Protein AF-A0A383D7D5-F1 (afdb_monomer_lite)

Secondary structure (DSSP, 8-state):
-EEESGGG-B--GGGTTS-S-HHHHHHTT---TTSEEE---TTS-HHHHHHHHHHHHHHH----SHHHHHHHHHHHHHHHHHHTT---HHHHHHHHHHHHHHHHH-SSHHHHHTTHHHHHHHHH-HHHHHHHHTS---SSSGGGS-EEEEPP-STTPPPPPTTEEEE-SS--TT---

pLDDT: mean 83.58, std 15.47, range [32.94, 97.12]

Sequence (177 aa):
LQTGGPLGGVLGENGLDINIDFDEMAKAGAILGSGGIIVADQNTCAVDLTRVLVAFCQYESCGKCFPCRLGMSQMLETVNNIAEYKASSQDLDKCKKIGGAMQAGSLCGHGQLGFNPIRSALEHFKSDFDSHVFDKKCPTGGCDSEYHFPVSTKPYGSTAPPNAKAIDLVLNENVNQ

Structure (mmCIF, N/CA/C/O backbone):
data_AF-A0A383D7D5-F1
#
_entry.id   AF-A0A383D7D5-F1
#
loop_
_atom_site.group_PDB
_atom_site.id
_atom_site.type_symbol
_atom_site.label_atom_id
_atom_site.label_alt_id
_atom_site.label_comp_id
_atom_site.label_asym_id
_atom_site.label_entity_id
_atom_site.label_seq_id
_atom_site.pdbx_PDB_ins_code
_atom_site.Cartn_x
_atom_site.Cartn_y
_atom_site.Cartn_z
_atom_site.occupancy
_atom_site.B_iso_or_equiv
_atom_site.auth_seq_id
_atom_site.auth_comp_id
_atom_site.auth_asym_id
_atom_site.auth_atom_id
_atom_site.pdbx_PDB_model_num
ATOM 1 N N . LEU A 1 1 ? -6.879 -10.195 -4.068 1.00 88.25 1 LEU A N 1
ATOM 2 C CA . LEU A 1 1 ? -5.848 -10.984 -4.786 1.00 88.25 1 LEU A CA 1
ATOM 3 C C . LEU A 1 1 ? -4.564 -10.162 -4.893 1.00 88.25 1 LEU A C 1
ATOM 5 O O . LEU A 1 1 ? -4.634 -9.071 -5.428 1.00 88.25 1 LEU A O 1
ATOM 9 N N . GLN A 1 2 ? -3.415 -10.621 -4.400 1.00 89.81 2 GLN A N 1
ATOM 10 C CA . GLN A 1 2 ? -2.115 -9.980 -4.665 1.00 89.81 2 GLN A CA 1
ATOM 11 C C . GLN A 1 2 ? -1.384 -10.770 -5.750 1.00 89.81 2 GLN A C 1
ATOM 13 O O . GLN A 1 2 ? -1.331 -11.997 -5.679 1.00 89.81 2 GLN A O 1
ATOM 18 N N . THR A 1 3 ? -0.829 -10.077 -6.746 1.00 87.25 3 THR A N 1
ATOM 19 C CA . THR A 1 3 ? -0.220 -10.713 -7.926 1.00 87.25 3 THR A CA 1
ATOM 20 C C . THR A 1 3 ? 1.247 -10.321 -8.099 1.00 87.25 3 THR A C 1
ATOM 22 O O . THR A 1 3 ? 1.660 -9.216 -7.750 1.00 87.25 3 THR A O 1
ATOM 25 N N . GLY A 1 4 ? 2.042 -11.249 -8.619 1.00 84.31 4 GLY A N 1
ATOM 26 C CA . GLY A 1 4 ? 3.471 -11.155 -8.901 1.00 84.31 4 GLY A CA 1
ATOM 27 C C . GLY A 1 4 ? 4.401 -11.102 -7.699 1.00 84.31 4 GLY A C 1
ATOM 28 O O . GLY A 1 4 ? 5.302 -11.925 -7.598 1.00 84.31 4 GLY A O 1
ATOM 29 N N . GLY A 1 5 ? 4.189 -10.154 -6.797 1.00 86.69 5 GLY A N 1
ATOM 30 C CA . GLY A 1 5 ? 4.927 -9.981 -5.549 1.00 86.69 5 GLY A CA 1
ATOM 31 C C . GLY A 1 5 ? 4.453 -8.721 -4.821 1.00 86.69 5 GLY A C 1
ATOM 32 O O . GLY A 1 5 ? 3.523 -8.062 -5.291 1.00 86.69 5 GLY A O 1
ATOM 33 N N . PRO A 1 6 ? 5.098 -8.318 -3.716 1.00 87.75 6 PRO A N 1
ATOM 34 C CA . PRO A 1 6 ? 4.601 -7.217 -2.892 1.00 87.75 6 PRO A CA 1
ATOM 35 C C . PRO A 1 6 ? 4.448 -5.877 -3.617 1.00 87.75 6 PRO A C 1
ATOM 37 O O . PRO A 1 6 ? 3.583 -5.097 -3.250 1.00 87.75 6 PRO A O 1
ATOM 40 N N . LEU A 1 7 ? 5.218 -5.631 -4.683 1.00 89.25 7 LEU A N 1
ATOM 41 C CA . LEU A 1 7 ? 5.121 -4.431 -5.532 1.00 89.25 7 LEU A CA 1
ATOM 42 C C . LEU A 1 7 ? 3.986 -4.481 -6.572 1.00 89.25 7 LEU A C 1
ATOM 44 O O . LEU A 1 7 ? 3.671 -3.460 -7.186 1.00 89.25 7 LEU A O 1
ATOM 48 N N . GLY A 1 8 ? 3.406 -5.659 -6.822 1.00 84.94 8 GLY A N 1
ATOM 49 C CA . GLY A 1 8 ? 2.381 -5.861 -7.848 1.00 84.94 8 GLY A CA 1
ATOM 50 C C . GLY A 1 8 ? 1.001 -5.336 -7.460 1.00 84.94 8 GLY A C 1
ATOM 51 O O . GLY A 1 8 ? 0.151 -5.185 -8.330 1.00 84.94 8 GLY A O 1
ATOM 52 N N . GLY A 1 9 ? 0.808 -4.990 -6.185 1.00 85.31 9 GLY A N 1
ATOM 53 C CA . GLY A 1 9 ? -0.444 -4.449 -5.675 1.00 85.31 9 GLY A CA 1
ATOM 54 C C . GLY A 1 9 ? -1.497 -5.514 -5.386 1.00 85.31 9 GLY A C 1
ATOM 55 O O . GLY A 1 9 ? -1.201 -6.708 -5.312 1.00 85.31 9 GLY A O 1
ATOM 56 N N . VAL A 1 10 ? -2.728 -5.054 -5.176 1.00 90.62 10 VAL A N 1
ATOM 57 C CA . VAL A 1 10 ? -3.885 -5.890 -4.857 1.00 90.62 10 VAL A CA 1
ATOM 58 C C . VAL A 1 10 ? -5.020 -5.632 -5.841 1.00 90.62 10 VAL A C 1
ATOM 60 O O . VAL A 1 10 ? -5.290 -4.496 -6.195 1.00 90.62 10 VAL A O 1
ATOM 63 N N . LEU A 1 11 ? -5.709 -6.688 -6.249 1.00 90.81 11 LEU A N 1
ATOM 64 C CA . LEU A 1 11 ? -6.925 -6.654 -7.051 1.00 90.81 11 LEU A CA 1
ATOM 65 C C . LEU A 1 11 ? -8.129 -7.058 -6.195 1.00 90.81 11 LEU A C 1
ATOM 67 O O . LEU A 1 11 ? -8.012 -7.922 -5.311 1.00 90.81 11 LEU A O 1
ATOM 71 N N . GLY A 1 12 ? -9.274 -6.438 -6.482 1.00 87.94 12 GLY A N 1
ATOM 72 C CA . GLY A 1 12 ? -10.579 -6.798 -5.920 1.00 87.94 12 GLY A CA 1
ATOM 73 C C . GLY A 1 12 ? -11.154 -8.090 -6.512 1.00 87.94 12 GLY A C 1
ATOM 74 O O . GLY A 1 12 ? -10.487 -8.794 -7.268 1.00 87.94 12 GLY A O 1
ATOM 75 N N . GLU A 1 13 ? -12.413 -8.387 -6.190 1.00 86.75 13 GLU A N 1
ATOM 76 C CA . GLU A 1 13 ? -13.129 -9.586 -6.664 1.00 86.75 13 GLU A CA 1
ATOM 77 C C . GLU A 1 13 ? -13.170 -9.705 -8.195 1.00 86.75 13 GLU A C 1
ATOM 79 O O . GLU A 1 13 ? -12.930 -10.780 -8.737 1.00 86.75 13 GLU A O 1
ATOM 84 N N . ASN A 1 14 ? -13.334 -8.577 -8.895 1.00 83.62 14 ASN A N 1
ATOM 85 C CA . ASN A 1 14 ? -13.341 -8.510 -10.361 1.00 83.62 14 ASN A CA 1
ATOM 86 C C . ASN A 1 14 ? -12.007 -8.948 -10.991 1.00 83.62 14 ASN A C 1
ATOM 88 O O . ASN A 1 14 ? -11.929 -9.142 -12.199 1.00 83.62 14 ASN A O 1
ATOM 92 N N . GLY A 1 15 ? -10.945 -9.070 -10.188 1.00 82.75 15 GLY A N 1
ATOM 93 C CA . GLY A 1 15 ? -9.640 -9.535 -10.637 1.00 82.75 15 GLY A CA 1
ATOM 94 C C . GLY A 1 15 ? -9.505 -11.054 -10.752 1.00 82.75 15 GLY A C 1
ATOM 95 O O . GLY A 1 15 ? -8.476 -11.515 -11.235 1.00 82.75 15 GLY A O 1
ATOM 96 N N . LEU A 1 16 ? -10.494 -11.834 -10.298 1.00 84.94 16 LEU A N 1
ATOM 97 C CA . LEU A 1 16 ? -10.428 -13.302 -10.301 1.00 84.94 16 LEU A CA 1
ATOM 98 C C . LEU A 1 16 ? -10.589 -13.919 -11.696 1.00 84.94 16 LEU A C 1
ATOM 100 O O . LEU A 1 16 ? -10.029 -14.982 -11.948 1.00 84.94 16 LEU A O 1
ATOM 104 N N . ASP A 1 17 ? -11.306 -13.241 -12.592 1.00 87.31 17 ASP A N 1
ATOM 105 C CA . ASP A 1 17 ? -11.583 -13.722 -13.952 1.00 87.31 17 ASP A CA 1
ATOM 106 C C . ASP A 1 17 ? -10.542 -13.251 -14.986 1.00 87.31 17 ASP A C 1
ATOM 108 O O . ASP A 1 17 ? -10.675 -13.520 -16.180 1.00 87.31 17 ASP A O 1
ATOM 112 N N . ILE A 1 18 ? -9.511 -12.521 -14.552 1.00 86.25 18 ILE A N 1
ATOM 113 C CA . ILE A 1 18 ? -8.456 -12.007 -15.432 1.00 86.25 18 ILE A CA 1
ATOM 114 C C . ILE A 1 18 ? -7.519 -13.153 -15.814 1.00 86.25 18 ILE A C 1
ATOM 116 O O . ILE A 1 18 ? -7.038 -13.881 -14.939 1.00 86.25 18 ILE A O 1
ATOM 120 N N . ASN A 1 19 ? -7.199 -13.299 -17.106 1.00 88.31 19 ASN A N 1
ATOM 121 C CA . ASN A 1 19 ? -6.221 -14.304 -17.499 1.00 88.31 19 ASN A CA 1
ATOM 122 C C . ASN A 1 19 ? -4.828 -13.883 -17.034 1.00 88.31 19 ASN A C 1
ATOM 124 O O . ASN A 1 19 ? -4.444 -12.713 -17.071 1.00 88.31 19 ASN A O 1
ATOM 128 N N . ILE A 1 20 ? -4.038 -14.871 -16.622 1.00 86.81 20 ILE A N 1
ATOM 129 C CA . ILE A 1 20 ? -2.658 -14.659 -16.194 1.00 86.81 20 ILE A CA 1
ATOM 130 C C . ILE A 1 20 ? -1.797 -14.402 -17.437 1.00 86.81 20 ILE A C 1
ATOM 132 O O . ILE A 1 20 ? -1.154 -15.302 -17.974 1.00 86.81 20 ILE A O 1
ATOM 136 N N . ASP A 1 21 ? -1.816 -13.155 -17.891 1.00 89.31 21 ASP A N 1
ATOM 137 C CA . ASP A 1 21 ? -1.074 -12.633 -19.032 1.00 89.31 21 ASP A CA 1
ATOM 138 C C . ASP A 1 21 ? -0.487 -11.251 -18.696 1.00 89.31 21 ASP A C 1
ATOM 140 O O . ASP A 1 21 ? -1.043 -10.502 -17.889 1.00 89.31 21 ASP A O 1
ATOM 144 N N . PHE A 1 22 ? 0.656 -10.903 -19.291 1.00 86.12 22 PHE A N 1
ATOM 145 C CA . PHE A 1 22 ? 1.329 -9.636 -18.996 1.00 86.12 22 PHE A CA 1
ATOM 146 C C . PHE A 1 22 ? 0.471 -8.417 -19.349 1.00 86.12 22 PHE A C 1
ATOM 148 O O . PHE A 1 22 ? 0.419 -7.469 -18.560 1.00 86.12 22 PHE A O 1
ATOM 155 N N . ASP A 1 23 ? -0.214 -8.440 -20.492 1.00 87.00 23 ASP A N 1
ATOM 156 C CA . ASP A 1 23 ? -0.984 -7.299 -20.977 1.00 87.00 23 ASP A CA 1
ATOM 157 C C . ASP A 1 23 ? -2.318 -7.176 -20.239 1.00 87.00 23 ASP A C 1
ATOM 159 O O . ASP A 1 23 ? -2.740 -6.066 -19.901 1.00 87.00 23 ASP A O 1
ATOM 163 N N . GLU A 1 24 ? -2.993 -8.296 -19.967 1.00 88.56 24 GLU A N 1
ATOM 164 C CA . GLU A 1 24 ? -4.255 -8.282 -19.216 1.00 88.56 24 GLU A CA 1
ATOM 165 C C . GLU A 1 24 ? -4.057 -7.817 -17.771 1.00 88.56 24 GLU A C 1
ATOM 167 O O . GLU A 1 24 ? -4.787 -6.944 -17.294 1.00 88.56 24 GLU A O 1
ATOM 172 N N . MET A 1 25 ? -3.013 -8.307 -17.101 1.00 86.00 25 MET A N 1
ATOM 173 C CA . MET A 1 25 ? -2.707 -7.919 -15.723 1.00 86.00 25 MET A CA 1
ATOM 174 C C . MET A 1 25 ? -2.308 -6.444 -15.632 1.00 86.00 25 MET A C 1
ATOM 176 O O . MET A 1 25 ? -2.775 -5.734 -14.740 1.00 86.00 25 MET A O 1
ATOM 180 N N . ALA A 1 26 ? -1.516 -5.948 -16.590 1.00 84.94 26 ALA A N 1
ATOM 181 C CA . ALA A 1 26 ? -1.140 -4.538 -16.647 1.00 84.94 26 ALA A CA 1
ATOM 182 C C . ALA A 1 26 ? -2.356 -3.614 -16.832 1.00 84.94 26 ALA A C 1
ATOM 184 O O . ALA A 1 26 ? -2.430 -2.564 -16.189 1.00 84.94 26 ALA A O 1
ATOM 185 N N . LYS A 1 27 ? -3.335 -4.005 -17.664 1.00 85.50 27 LYS A N 1
ATOM 186 C CA . LYS A 1 27 ? -4.594 -3.254 -17.848 1.00 85.50 27 LYS A CA 1
ATOM 187 C C . LYS A 1 27 ? -5.425 -3.183 -16.572 1.00 85.50 27 LYS A C 1
ATOM 189 O O . LYS A 1 27 ? -6.097 -2.182 -16.349 1.00 85.50 27 LYS A O 1
ATOM 194 N N . ALA A 1 28 ? -5.351 -4.213 -15.738 1.00 82.31 28 ALA A N 1
ATOM 195 C CA . ALA A 1 28 ? -6.005 -4.247 -14.438 1.00 82.31 28 ALA A CA 1
ATOM 196 C C . ALA A 1 28 ? -5.219 -3.530 -13.328 1.00 82.31 28 ALA A C 1
ATOM 198 O O . ALA A 1 28 ? -5.617 -3.575 -12.170 1.00 82.31 28 ALA A O 1
ATOM 199 N N . GLY A 1 29 ? -4.094 -2.881 -13.652 1.00 77.38 29 GLY A N 1
ATOM 200 C CA . GLY A 1 29 ? -3.264 -2.180 -12.670 1.00 77.38 29 GLY A CA 1
ATOM 201 C C . GLY A 1 29 ? -2.402 -3.103 -11.801 1.00 77.38 29 GLY A C 1
ATOM 202 O O . GLY A 1 29 ? -1.774 -2.626 -10.852 1.00 77.38 29 GLY A O 1
ATOM 203 N N . ALA A 1 30 ? -2.341 -4.389 -12.149 1.00 84.19 30 ALA A N 1
ATOM 204 C CA . ALA A 1 30 ? -1.539 -5.422 -11.513 1.00 84.19 30 ALA A CA 1
ATOM 205 C C . ALA A 1 30 ? -0.255 -5.715 -12.302 1.00 84.19 30 ALA A C 1
ATOM 207 O O . ALA A 1 30 ? -0.071 -5.306 -13.447 1.00 84.19 30 ALA A O 1
ATOM 208 N N . ILE A 1 31 ? 0.666 -6.446 -11.674 1.00 85.38 31 ILE A N 1
ATOM 209 C CA . ILE A 1 31 ? 1.910 -6.892 -12.308 1.00 85.38 31 ILE A CA 1
ATOM 210 C C . ILE A 1 31 ? 2.069 -8.391 -12.061 1.00 85.38 31 ILE A C 1
ATOM 212 O O . ILE A 1 31 ? 1.909 -8.852 -10.929 1.00 85.38 31 ILE A O 1
ATOM 216 N N . LEU A 1 32 ? 2.408 -9.149 -13.110 1.00 83.12 32 LEU A N 1
ATOM 217 C CA . LEU A 1 32 ? 2.656 -10.590 -12.994 1.00 83.12 32 LEU A CA 1
ATOM 218 C C . LEU A 1 32 ? 3.996 -10.905 -12.315 1.00 83.12 32 LEU A C 1
ATOM 220 O O . LEU A 1 32 ? 4.100 -11.914 -11.634 1.00 83.12 32 LEU A O 1
ATOM 224 N N . GLY A 1 33 ? 5.010 -10.045 -12.446 1.00 82.88 33 GLY A N 1
ATOM 225 C CA . GLY A 1 33 ? 6.260 -10.127 -11.679 1.00 82.88 33 GLY A CA 1
ATOM 226 C C . GLY A 1 33 ? 6.922 -11.509 -11.744 1.00 82.88 33 GLY A C 1
ATOM 227 O O . GLY A 1 33 ? 7.190 -12.017 -12.828 1.00 82.88 33 GLY A O 1
ATOM 228 N N . SER A 1 34 ? 7.171 -12.116 -10.578 1.00 84.62 34 SER A N 1
ATOM 229 C CA . SER A 1 34 ? 7.723 -13.474 -10.449 1.00 84.62 34 SER A CA 1
ATOM 230 C C . SER A 1 34 ? 6.665 -14.588 -10.478 1.00 84.62 34 SER A C 1
ATOM 232 O O . SER A 1 34 ? 6.982 -15.730 -10.162 1.00 84.62 34 SER A O 1
ATOM 234 N N . GLY A 1 35 ? 5.407 -14.272 -10.798 1.00 84.00 35 GLY A N 1
ATOM 235 C CA . GLY A 1 35 ? 4.297 -15.228 -10.837 1.00 84.00 35 GLY A CA 1
ATOM 236 C C . GLY A 1 35 ? 3.723 -15.618 -9.470 1.00 84.00 35 GLY A C 1
ATOM 237 O O . GLY A 1 35 ? 2.930 -16.551 -9.396 1.00 84.00 35 GLY A O 1
ATOM 238 N N . GLY A 1 36 ? 4.103 -14.936 -8.382 1.00 86.69 36 GLY A N 1
ATOM 239 C CA . GLY A 1 36 ? 3.564 -15.213 -7.047 1.00 86.69 36 GLY A CA 1
ATOM 240 C C . GLY A 1 36 ? 2.134 -14.697 -6.897 1.00 86.69 36 GLY A C 1
ATOM 241 O O . GLY A 1 36 ? 1.864 -13.546 -7.229 1.00 86.69 36 GLY A O 1
ATOM 242 N N . ILE A 1 37 ? 1.216 -15.518 -6.389 1.00 88.19 37 ILE A N 1
ATOM 243 C CA . ILE A 1 37 ? -0.184 -15.128 -6.182 1.00 88.19 37 ILE A CA 1
ATOM 244 C C . ILE A 1 37 ? -0.581 -15.420 -4.737 1.00 88.19 37 ILE A C 1
ATOM 246 O O . ILE A 1 37 ? -0.435 -16.548 -4.271 1.00 88.19 37 ILE A O 1
ATOM 250 N N . ILE A 1 38 ? -1.111 -14.409 -4.046 1.00 90.06 38 ILE A N 1
ATOM 251 C CA . ILE A 1 38 ? -1.705 -14.555 -2.713 1.00 90.06 38 ILE A CA 1
ATOM 252 C C . ILE A 1 38 ? -3.201 -14.269 -2.811 1.00 90.06 38 ILE A C 1
ATOM 254 O O . ILE A 1 38 ? -3.632 -13.193 -3.242 1.00 90.06 38 ILE A O 1
ATOM 258 N N . VAL A 1 39 ? -4.001 -15.245 -2.392 1.00 90.62 39 VAL A N 1
ATOM 259 C CA . VAL A 1 39 ? -5.457 -15.132 -2.301 1.00 90.62 39 VAL A CA 1
ATOM 260 C C . VAL A 1 39 ? -5.821 -14.901 -0.840 1.00 90.62 39 VAL A C 1
ATOM 262 O O . VAL A 1 39 ? -5.369 -15.633 0.035 1.00 90.62 39 VAL A O 1
ATOM 265 N N . ALA A 1 40 ? -6.625 -13.873 -0.596 1.00 90.44 40 ALA A N 1
ATOM 266 C CA . ALA A 1 40 ? -7.172 -13.543 0.710 1.00 90.44 40 ALA A CA 1
ATOM 267 C C . ALA A 1 40 ? -8.698 -13.520 0.597 1.00 90.44 40 ALA A C 1
ATOM 269 O O . ALA A 1 40 ? -9.225 -13.113 -0.443 1.00 90.44 40 ALA A O 1
ATOM 270 N N . ASP A 1 41 ? -9.378 -13.986 1.638 1.00 91.12 41 ASP A N 1
ATOM 271 C CA . ASP A 1 41 ? -10.835 -13.983 1.732 1.00 91.12 41 ASP A CA 1
ATOM 272 C C . ASP A 1 41 ? -11.348 -12.705 2.423 1.00 91.12 41 ASP A C 1
ATOM 274 O O . ASP A 1 41 ? -10.578 -11.838 2.845 1.00 91.12 41 ASP A O 1
ATOM 278 N N . GLN A 1 42 ? -12.666 -12.604 2.577 1.00 88.94 42 GLN A N 1
ATOM 279 C CA . GLN A 1 42 ? -13.339 -11.492 3.252 1.00 88.94 42 GLN A CA 1
ATOM 280 C C . GLN A 1 42 ? -13.051 -11.380 4.762 1.00 88.94 42 GLN A C 1
ATOM 282 O O . GLN A 1 42 ? -13.472 -10.407 5.383 1.00 88.94 42 GLN A O 1
ATOM 287 N N . ASN A 1 43 ? -12.360 -12.349 5.372 1.00 90.12 43 ASN A N 1
ATOM 288 C CA . ASN A 1 43 ? -11.932 -12.256 6.770 1.00 90.12 43 ASN A CA 1
ATOM 289 C C . ASN A 1 43 ? -10.598 -11.501 6.904 1.00 90.12 43 ASN A C 1
ATOM 291 O O . ASN A 1 43 ? -10.194 -11.126 8.005 1.00 90.12 43 ASN A O 1
ATOM 295 N N . THR A 1 44 ? -9.915 -11.232 5.789 1.00 90.75 44 THR A N 1
ATOM 296 C CA . THR A 1 44 ? -8.652 -10.491 5.765 1.00 90.75 44 THR A CA 1
ATOM 297 C C . THR A 1 44 ? -8.907 -8.998 5.570 1.00 90.75 44 THR A C 1
ATOM 299 O O . THR A 1 44 ? -9.564 -8.592 4.617 1.00 90.75 44 THR A O 1
ATOM 302 N N . CYS A 1 45 ? -8.354 -8.156 6.447 1.00 92.94 45 CYS A N 1
ATOM 303 C CA . CYS A 1 45 ? -8.459 -6.703 6.296 1.00 92.94 45 CYS A CA 1
ATOM 304 C C . CYS A 1 45 ? -7.563 -6.212 5.149 1.00 92.94 45 CYS A C 1
ATOM 306 O O . CYS A 1 45 ? -6.352 -6.451 5.167 1.00 92.94 45 CYS A O 1
ATOM 308 N N . ALA A 1 46 ? -8.114 -5.453 4.196 1.00 93.38 46 ALA A N 1
ATOM 309 C CA . ALA A 1 46 ? -7.330 -4.902 3.091 1.00 93.38 46 ALA A CA 1
ATOM 310 C C . ALA A 1 46 ? -6.259 -3.896 3.556 1.00 93.38 46 ALA A C 1
ATOM 312 O O . ALA A 1 46 ? -5.158 -3.856 2.997 1.00 93.38 46 ALA A O 1
ATOM 313 N N . VAL A 1 47 ? -6.550 -3.108 4.599 1.00 94.12 47 VAL A N 1
ATOM 314 C CA . VAL A 1 47 ? -5.586 -2.168 5.201 1.00 94.12 47 VAL A CA 1
ATOM 315 C C . VAL A 1 47 ? -4.415 -2.930 5.819 1.00 94.12 47 VAL A C 1
ATOM 317 O O . VAL A 1 47 ? -3.263 -2.561 5.594 1.00 94.12 47 VAL A O 1
ATOM 320 N N . ASP A 1 48 ? -4.693 -4.016 6.542 1.00 92.12 48 ASP A N 1
ATOM 321 C CA . ASP A 1 48 ? -3.650 -4.826 7.172 1.00 92.12 48 ASP A CA 1
ATOM 322 C C . ASP A 1 48 ? -2.786 -5.563 6.144 1.00 92.12 48 ASP A C 1
ATOM 324 O O . ASP A 1 48 ? -1.558 -5.520 6.203 1.00 92.12 48 ASP A O 1
ATOM 328 N N . LEU A 1 49 ? -3.409 -6.147 5.117 1.00 92.31 49 LEU A N 1
ATOM 329 C CA . LEU A 1 49 ? -2.664 -6.737 4.008 1.00 92.31 49 LEU A CA 1
ATOM 330 C C . LEU A 1 49 ? -1.749 -5.690 3.354 1.00 92.31 49 LEU A C 1
ATOM 332 O O . LEU A 1 49 ? -0.558 -5.930 3.168 1.00 92.31 49 LEU A O 1
ATOM 336 N N . THR A 1 50 ? -2.276 -4.494 3.072 1.00 93.31 50 THR A N 1
ATOM 337 C CA . THR A 1 50 ? -1.491 -3.385 2.506 1.00 93.31 50 THR A CA 1
ATOM 338 C C . THR A 1 50 ? -0.324 -3.000 3.413 1.00 93.31 50 THR A C 1
ATOM 340 O O . THR A 1 50 ? 0.782 -2.769 2.922 1.00 93.31 50 THR A O 1
ATOM 343 N N . ARG A 1 51 ? -0.536 -2.977 4.735 1.00 90.94 51 ARG A N 1
ATOM 344 C CA . ARG A 1 51 ? 0.501 -2.704 5.738 1.00 90.94 51 ARG A CA 1
ATOM 345 C C . ARG A 1 51 ? 1.670 -3.673 5.608 1.00 90.94 51 ARG A C 1
ATOM 347 O O . ARG A 1 51 ? 2.814 -3.226 5.544 1.00 90.94 51 ARG A O 1
ATOM 354 N N . VAL A 1 52 ? 1.392 -4.971 5.495 1.00 89.56 52 VAL A N 1
ATOM 355 C CA . VAL A 1 52 ? 2.420 -6.012 5.325 1.00 89.56 52 VAL A CA 1
ATOM 356 C C . VAL A 1 52 ? 3.196 -5.823 4.018 1.00 89.56 52 VAL A C 1
ATOM 358 O O . VAL A 1 52 ? 4.429 -5.850 4.021 1.00 89.56 52 VAL A O 1
ATOM 361 N N . LEU A 1 53 ? 2.501 -5.564 2.904 1.00 91.19 53 LEU A N 1
ATOM 362 C CA . LEU A 1 53 ? 3.149 -5.360 1.602 1.00 91.19 53 LEU A CA 1
ATOM 363 C C . LEU A 1 53 ? 4.069 -4.130 1.603 1.00 91.19 53 LEU A C 1
ATOM 365 O O . LEU A 1 53 ? 5.191 -4.180 1.093 1.00 91.19 53 LEU A O 1
ATOM 369 N N . VAL A 1 54 ? 3.618 -3.026 2.202 1.00 91.19 54 VAL A N 1
ATOM 370 C CA . VAL A 1 54 ? 4.395 -1.782 2.301 1.00 91.19 54 VAL A CA 1
ATOM 371 C C . VAL A 1 54 ? 5.581 -1.948 3.249 1.00 91.19 54 VAL A C 1
ATOM 373 O O . VAL A 1 54 ? 6.672 -1.477 2.925 1.00 91.19 54 VAL A O 1
ATOM 376 N N . ALA A 1 55 ? 5.407 -2.652 4.372 1.00 88.44 55 ALA A N 1
ATOM 377 C CA . ALA A 1 55 ? 6.491 -2.968 5.299 1.00 88.44 55 ALA A CA 1
ATOM 378 C C . ALA A 1 55 ? 7.605 -3.767 4.609 1.00 88.44 55 ALA A C 1
ATOM 380 O O . ALA A 1 55 ? 8.775 -3.399 4.706 1.00 88.44 55 ALA A O 1
ATOM 381 N N . PHE A 1 56 ? 7.247 -4.788 3.823 1.00 89.06 56 PHE A N 1
ATOM 382 C CA . PHE A 1 56 ? 8.209 -5.519 2.996 1.00 89.06 56 PHE A CA 1
ATOM 383 C C . PHE A 1 56 ? 8.943 -4.590 2.019 1.00 89.06 56 PHE A C 1
ATOM 385 O O . PHE A 1 56 ? 10.172 -4.582 1.955 1.00 89.06 56 PHE A O 1
ATOM 392 N N . CYS A 1 57 ? 8.207 -3.757 1.277 1.00 90.00 57 CYS A N 1
ATOM 393 C CA . CYS A 1 57 ? 8.811 -2.847 0.304 1.00 90.00 57 CYS A CA 1
ATOM 394 C C . CYS A 1 57 ? 9.758 -1.835 0.973 1.00 90.00 57 CYS A C 1
ATOM 396 O O . CYS A 1 57 ? 10.765 -1.431 0.385 1.00 90.00 57 CYS A O 1
ATOM 398 N N . GLN A 1 58 ? 9.449 -1.415 2.199 1.00 89.44 58 GLN A N 1
ATOM 399 C CA . GLN A 1 58 ? 10.286 -0.507 2.970 1.00 89.44 58 GLN A CA 1
ATOM 400 C C . GLN A 1 58 ? 11.567 -1.208 3.435 1.00 89.44 58 GLN A C 1
ATOM 402 O O . GLN A 1 58 ? 12.650 -0.649 3.258 1.00 89.44 58 GLN A O 1
ATOM 407 N N . TYR A 1 59 ? 11.459 -2.442 3.926 1.00 87.31 59 TYR A N 1
ATOM 408 C CA . TYR A 1 59 ? 12.591 -3.263 4.353 1.00 87.31 59 TYR A CA 1
ATOM 409 C C . TYR A 1 59 ? 13.576 -3.559 3.202 1.00 87.31 59 TYR A C 1
ATOM 411 O O . TYR A 1 59 ? 14.795 -3.363 3.329 1.00 87.31 59 TYR A O 1
ATOM 419 N N . GLU A 1 60 ? 13.043 -3.945 2.040 1.00 89.25 60 GLU A N 1
ATOM 420 C CA . GLU A 1 60 ? 13.823 -4.285 0.843 1.00 89.25 60 GLU A CA 1
ATOM 421 C C . GLU A 1 60 ? 14.420 -3.064 0.126 1.00 89.25 60 GLU A C 1
ATOM 423 O O . GLU A 1 60 ? 15.340 -3.188 -0.686 1.00 89.25 60 GLU A O 1
ATOM 428 N N . SER A 1 61 ? 13.976 -1.848 0.458 1.00 89.50 61 SER A N 1
ATOM 429 C CA . SER A 1 61 ? 14.539 -0.619 -0.106 1.00 89.50 61 SER A CA 1
ATOM 430 C C . SER A 1 61 ? 16.054 -0.555 0.110 1.00 89.50 61 SER A C 1
ATOM 432 O O . SER A 1 61 ? 16.545 -0.555 1.240 1.00 89.50 61 SER A O 1
ATOM 434 N N . CYS A 1 62 ? 16.841 -0.452 -0.964 1.00 89.81 62 CYS A N 1
ATOM 435 C CA . CYS A 1 62 ? 18.303 -0.345 -0.860 1.00 89.81 62 CYS A CA 1
ATOM 436 C C . CYS A 1 62 ? 18.779 0.995 -0.266 1.00 89.81 62 CYS A C 1
ATOM 438 O O . CYS A 1 62 ? 19.960 1.154 0.028 1.00 89.81 62 CYS A O 1
ATOM 440 N N . GLY A 1 63 ? 17.879 1.978 -0.127 1.00 87.69 63 GLY A N 1
ATOM 441 C CA . GLY A 1 63 ? 18.163 3.278 0.482 1.00 87.69 63 GLY A CA 1
ATOM 442 C C . GLY A 1 63 ? 18.971 4.258 -0.381 1.00 87.69 63 GLY A C 1
ATOM 443 O O . GLY A 1 63 ? 19.239 5.370 0.068 1.00 87.69 63 GLY A O 1
ATOM 444 N N . LYS A 1 64 ? 19.344 3.890 -1.617 1.00 89.94 64 LYS A N 1
ATOM 445 C CA . LYS A 1 64 ? 20.235 4.699 -2.473 1.00 89.94 64 LYS A CA 1
ATOM 446 C C . LYS A 1 64 ? 19.617 6.017 -2.945 1.00 89.94 64 LYS A C 1
ATOM 448 O O . LYS A 1 64 ? 20.311 7.027 -2.998 1.00 89.94 64 LYS A O 1
ATOM 453 N N . CYS A 1 65 ? 18.338 6.016 -3.323 1.00 91.94 65 CYS A N 1
ATOM 454 C CA . CYS A 1 65 ? 17.655 7.222 -3.791 1.00 91.94 65 CYS A CA 1
ATOM 455 C C . CYS A 1 65 ? 16.747 7.801 -2.705 1.00 91.94 65 CYS A C 1
ATOM 457 O O . CYS A 1 65 ? 15.969 7.085 -2.077 1.00 91.94 65 CYS A O 1
ATOM 459 N N 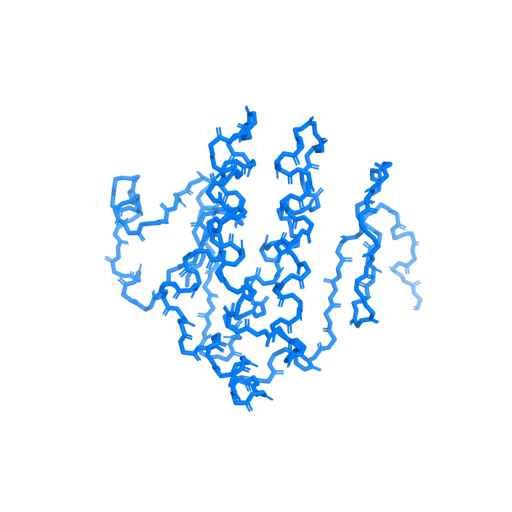. PHE A 1 66 ? 16.848 9.116 -2.508 1.00 92.06 66 PHE A N 1
ATOM 460 C CA . PHE A 1 66 ? 16.048 9.872 -1.546 1.00 92.06 66 PHE A CA 1
ATOM 461 C C . PHE A 1 66 ? 14.530 9.643 -1.673 1.00 92.06 66 PHE A C 1
ATOM 463 O O . PHE A 1 66 ? 13.924 9.337 -0.644 1.00 92.06 66 PHE A O 1
ATOM 470 N N . PRO A 1 67 ? 13.912 9.716 -2.876 1.00 94.19 67 PRO A N 1
ATOM 471 C CA . PRO A 1 67 ? 12.468 9.520 -3.007 1.00 94.19 67 PRO A CA 1
ATOM 472 C C . PRO A 1 67 ? 12.017 8.133 -2.538 1.00 94.19 67 PRO A C 1
ATOM 474 O O . PRO A 1 67 ? 11.063 8.045 -1.777 1.00 94.19 67 PRO A O 1
ATOM 477 N N . CYS A 1 68 ? 12.731 7.059 -2.888 1.00 92.94 68 CYS A N 1
ATOM 478 C CA . CYS A 1 68 ? 12.409 5.716 -2.397 1.00 92.94 68 CYS A CA 1
ATOM 479 C C . CYS A 1 68 ? 12.665 5.577 -0.892 1.00 92.94 68 CYS A C 1
ATOM 481 O O . CYS A 1 68 ? 11.826 5.047 -0.171 1.00 92.94 68 CYS A O 1
ATOM 483 N N . ARG A 1 69 ? 13.826 6.035 -0.399 1.00 89.94 69 ARG A N 1
ATOM 484 C CA . ARG A 1 69 ? 14.223 5.848 1.005 1.00 89.94 69 ARG A CA 1
ATOM 485 C C . ARG A 1 69 ? 13.247 6.518 1.966 1.00 89.94 69 ARG A C 1
ATOM 487 O O . ARG A 1 69 ? 12.813 5.883 2.916 1.00 89.94 69 ARG A O 1
ATOM 494 N N . LEU A 1 70 ? 12.932 7.792 1.737 1.00 90.25 70 LEU A N 1
ATOM 495 C CA . LEU A 1 70 ? 12.030 8.529 2.623 1.00 90.25 70 LEU A CA 1
ATOM 496 C C . LEU A 1 70 ? 10.564 8.279 2.294 1.00 90.25 70 LEU A C 1
ATOM 498 O O . LEU A 1 70 ? 9.753 8.181 3.211 1.00 90.25 70 LEU A O 1
ATOM 502 N N . GLY A 1 71 ? 10.236 8.137 1.008 1.00 92.12 71 GLY A N 1
ATOM 503 C CA . GLY A 1 71 ? 8.874 7.860 0.575 1.00 92.12 71 GLY A CA 1
ATOM 504 C C . GLY A 1 71 ? 8.351 6.559 1.169 1.00 92.12 71 GLY A C 1
ATOM 505 O O . GLY A 1 71 ? 7.286 6.569 1.772 1.00 92.12 71 GLY A O 1
ATOM 506 N N . MET A 1 72 ? 9.125 5.467 1.124 1.00 90.44 72 MET A N 1
ATOM 507 C CA . MET A 1 72 ? 8.696 4.195 1.719 1.00 90.44 72 MET A CA 1
ATOM 508 C C . MET A 1 72 ? 8.465 4.283 3.233 1.00 90.44 72 MET A C 1
ATOM 510 O O . MET A 1 72 ? 7.498 3.706 3.725 1.00 90.44 72 MET A O 1
ATOM 514 N N . SER A 1 73 ? 9.301 5.022 3.970 1.00 88.31 73 SER A N 1
ATOM 515 C CA . SER A 1 73 ? 9.094 5.226 5.410 1.00 88.31 73 SER A CA 1
ATOM 516 C C . SER A 1 73 ? 7.804 6.000 5.696 1.00 88.31 73 SER A C 1
ATOM 518 O O . SER A 1 73 ? 7.034 5.597 6.561 1.00 88.31 73 SER A O 1
ATOM 520 N N . GLN A 1 74 ? 7.526 7.061 4.930 1.00 90.19 74 GLN A N 1
ATOM 521 C CA . GLN A 1 74 ? 6.292 7.846 5.067 1.00 90.19 74 GLN A CA 1
ATOM 522 C C . GLN A 1 74 ? 5.038 7.050 4.683 1.00 90.19 74 GLN A C 1
ATOM 524 O O . GLN A 1 74 ? 3.993 7.185 5.320 1.00 90.19 74 GLN A O 1
ATOM 529 N N . MET A 1 75 ? 5.136 6.206 3.653 1.00 91.50 75 MET A N 1
ATOM 530 C CA . MET A 1 75 ? 4.054 5.310 3.240 1.00 91.50 75 MET A CA 1
ATOM 531 C C . MET A 1 75 ? 3.712 4.320 4.347 1.00 91.50 75 MET A C 1
ATOM 533 O O . MET A 1 75 ? 2.550 4.187 4.721 1.00 91.50 75 MET A O 1
ATOM 537 N N . LEU A 1 76 ? 4.730 3.663 4.902 1.00 89.94 76 LEU A N 1
ATOM 538 C CA . LEU A 1 76 ? 4.560 2.717 5.994 1.00 89.94 76 LEU A CA 1
ATOM 539 C C . LEU A 1 76 ? 3.952 3.386 7.233 1.00 89.94 76 LEU A C 1
ATOM 541 O O . LEU A 1 76 ? 2.993 2.869 7.798 1.00 89.94 76 LEU A O 1
ATOM 545 N N . GLU A 1 77 ? 4.472 4.548 7.630 1.00 87.56 77 GLU A N 1
ATOM 546 C CA . GLU A 1 77 ? 3.925 5.328 8.744 1.00 87.56 77 GLU A CA 1
ATOM 547 C C . GLU A 1 77 ? 2.451 5.675 8.512 1.00 87.56 77 GLU A C 1
ATOM 549 O O . GLU A 1 77 ? 1.624 5.505 9.406 1.00 87.56 77 GLU A O 1
ATOM 554 N N . THR A 1 78 ? 2.096 6.095 7.297 1.00 91.06 78 THR A N 1
ATOM 555 C CA . THR A 1 78 ? 0.710 6.444 6.978 1.00 91.06 78 THR A CA 1
ATOM 556 C C . THR A 1 78 ? -0.211 5.232 7.068 1.00 91.06 78 THR A C 1
ATOM 558 O O . THR A 1 78 ? -1.268 5.325 7.685 1.00 91.06 78 THR A O 1
ATOM 561 N N . VAL A 1 79 ? 0.182 4.083 6.514 1.00 92.06 79 VAL A N 1
ATOM 562 C CA . VAL A 1 79 ? -0.641 2.865 6.586 1.00 92.06 79 VAL A CA 1
ATOM 563 C C . VAL A 1 79 ? -0.774 2.366 8.027 1.00 92.06 79 VAL A C 1
ATOM 565 O O . VAL A 1 79 ? -1.865 1.966 8.426 1.00 92.06 79 VAL A O 1
ATOM 568 N N . ASN A 1 80 ? 0.278 2.478 8.844 1.00 89.94 80 ASN A N 1
ATOM 569 C CA . ASN A 1 80 ? 0.190 2.201 10.281 1.00 89.94 80 ASN A CA 1
ATOM 570 C C . ASN A 1 80 ? -0.790 3.145 10.980 1.00 89.94 80 ASN A C 1
ATOM 572 O O . ASN A 1 80 ? -1.643 2.691 11.735 1.00 89.94 80 ASN A O 1
ATOM 576 N N . ASN A 1 81 ? -0.733 4.443 10.686 1.00 91.56 81 ASN A N 1
ATOM 577 C CA . ASN A 1 81 ? -1.678 5.406 11.242 1.00 91.56 81 ASN A CA 1
ATOM 578 C C . ASN A 1 81 ? -3.121 5.113 10.808 1.00 91.56 81 ASN A C 1
ATOM 580 O O . ASN A 1 81 ? -4.041 5.366 11.581 1.00 91.56 81 ASN A O 1
ATOM 584 N N . ILE A 1 82 ? -3.345 4.582 9.602 1.00 93.25 82 ILE A N 1
ATOM 585 C CA . ILE A 1 82 ? -4.678 4.148 9.156 1.00 93.25 82 ILE A CA 1
ATOM 586 C C . ILE A 1 82 ? -5.126 2.928 9.966 1.00 93.25 82 ILE A C 1
ATOM 588 O O . ILE A 1 82 ? -6.217 2.954 10.527 1.00 93.25 82 ILE A O 1
ATOM 592 N N . ALA A 1 83 ? -4.276 1.905 10.085 1.00 91.75 83 ALA A N 1
ATOM 593 C CA . ALA A 1 83 ? -4.568 0.698 10.860 1.00 91.75 83 ALA A CA 1
ATOM 594 C C . ALA A 1 83 ? -4.835 0.998 12.349 1.00 91.75 83 ALA A C 1
ATOM 596 O O . ALA A 1 83 ? -5.673 0.353 12.963 1.00 91.75 83 ALA A O 1
ATOM 597 N N . GLU A 1 84 ? -4.167 2.007 12.913 1.00 91.12 84 GLU A N 1
ATOM 598 C CA . GLU A 1 84 ? -4.346 2.464 14.300 1.00 91.12 84 GLU A CA 1
ATOM 599 C C . GLU A 1 84 ? -5.427 3.548 14.456 1.00 91.12 84 GLU A C 1
ATOM 601 O O . GLU A 1 84 ? -5.535 4.175 15.512 1.00 91.12 84 GLU A O 1
ATOM 606 N N . TYR A 1 85 ? -6.205 3.816 13.405 1.00 93.94 85 TYR A N 1
ATOM 607 C CA . TYR A 1 85 ? -7.291 4.799 13.395 1.00 93.94 85 TYR A CA 1
ATOM 608 C C . TYR A 1 85 ? -6.851 6.251 13.690 1.00 93.94 85 TYR A C 1
ATOM 610 O O . TYR A 1 85 ? -7.667 7.115 14.019 1.00 93.94 85 TYR A O 1
ATOM 618 N N . LYS A 1 86 ? -5.565 6.569 13.530 1.00 92.44 86 LYS A N 1
ATOM 619 C CA . LYS A 1 86 ? -4.965 7.900 13.746 1.00 92.44 86 LYS A CA 1
ATOM 620 C C . LYS A 1 86 ? -4.902 8.753 12.481 1.00 92.44 86 LYS A C 1
ATOM 622 O O . LYS A 1 86 ? -4.725 9.965 12.575 1.00 92.44 86 LYS A O 1
ATOM 627 N N . ALA A 1 87 ? -5.039 8.140 11.309 1.00 91.31 87 ALA A N 1
ATOM 628 C CA . ALA A 1 87 ? -4.962 8.844 10.037 1.00 91.31 87 ALA A CA 1
ATOM 629 C C . ALA A 1 87 ? -6.189 9.725 9.761 1.00 91.31 87 ALA A C 1
ATOM 631 O O . ALA A 1 87 ? -7.304 9.482 10.238 1.00 91.31 87 ALA A O 1
ATOM 632 N N . SER A 1 88 ? -5.956 10.738 8.932 1.00 90.38 88 SER A N 1
ATOM 633 C CA . SER A 1 88 ? -6.949 11.655 8.382 1.00 90.38 88 SER A CA 1
ATOM 634 C C . SER A 1 88 ? -7.052 11.506 6.860 1.00 90.38 88 SER A C 1
ATOM 636 O O . SER A 1 88 ? -6.164 10.956 6.206 1.00 90.38 88 SER A O 1
ATOM 638 N N . SER A 1 89 ? -8.104 12.070 6.259 1.00 86.56 89 SER A N 1
ATOM 639 C CA . SER A 1 89 ? -8.248 12.127 4.794 1.00 86.56 89 SER A CA 1
ATOM 640 C C . SER A 1 89 ? -7.062 12.815 4.104 1.00 86.56 89 SER A C 1
ATOM 642 O O . SER A 1 89 ? -6.666 12.435 3.004 1.00 86.56 89 SER A O 1
ATOM 644 N N . GLN A 1 90 ? -6.437 13.780 4.780 1.00 90.81 90 GLN A N 1
ATOM 645 C CA . GLN A 1 90 ? -5.280 14.515 4.272 1.00 90.81 90 GLN A CA 1
ATOM 646 C C . GLN A 1 90 ? -4.046 13.617 4.131 1.00 90.81 90 GLN A C 1
ATOM 648 O O . GLN A 1 90 ? -3.192 13.883 3.286 1.00 90.81 90 GLN A O 1
ATOM 653 N N . ASP A 1 91 ? -3.939 12.550 4.924 1.00 90.06 91 ASP A N 1
ATOM 654 C CA . ASP A 1 91 ? -2.804 11.627 4.864 1.00 90.06 91 ASP A CA 1
ATOM 655 C C . ASP A 1 91 ? -2.864 10.729 3.620 1.00 90.06 91 ASP A C 1
ATOM 657 O O . ASP A 1 91 ? -1.827 10.433 3.021 1.00 90.06 91 ASP A O 1
ATOM 661 N N . LEU A 1 92 ? -4.069 10.407 3.137 1.00 86.94 92 LEU A N 1
ATOM 662 C CA . LEU A 1 92 ? -4.260 9.707 1.862 1.00 86.94 92 LEU A CA 1
ATOM 663 C C . LEU A 1 92 ? -3.819 10.564 0.669 1.00 86.94 92 LEU A C 1
ATOM 665 O O . LEU A 1 92 ? -3.155 10.076 -0.249 1.00 86.94 92 LEU A O 1
ATOM 669 N N . ASP A 1 93 ? -4.132 11.859 0.691 1.00 90.62 93 ASP A N 1
ATOM 670 C CA . ASP A 1 93 ? -3.697 12.783 -0.358 1.00 90.62 93 ASP A CA 1
ATOM 671 C C . ASP A 1 93 ? -2.183 13.016 -0.326 1.00 90.62 93 ASP A C 1
ATOM 673 O O . ASP A 1 93 ? -1.542 13.113 -1.379 1.00 90.62 93 ASP A O 1
ATOM 677 N N . LYS A 1 94 ? -1.582 13.059 0.872 1.00 91.88 94 LYS A N 1
ATOM 678 C CA . LYS A 1 94 ? -0.119 13.077 1.024 1.00 91.88 94 LYS A CA 1
ATOM 679 C C . LYS A 1 94 ? 0.507 11.819 0.425 1.00 91.88 94 LYS A C 1
ATOM 681 O O . LYS A 1 94 ? 1.455 11.955 -0.348 1.00 91.88 94 LYS A O 1
ATOM 686 N N . CYS A 1 95 ? -0.047 10.632 0.696 1.00 91.62 95 CYS A N 1
ATOM 687 C CA . CYS A 1 95 ? 0.427 9.381 0.097 1.00 91.62 95 CYS A CA 1
ATOM 688 C C . CYS A 1 95 ? 0.438 9.459 -1.429 1.00 91.62 95 CYS A C 1
ATOM 690 O O . CYS A 1 95 ? 1.463 9.189 -2.042 1.00 91.62 95 CYS A O 1
ATOM 692 N N . LYS A 1 96 ? -0.645 9.923 -2.062 1.00 93.50 96 LYS A N 1
ATOM 693 C CA . LYS A 1 96 ? -0.691 10.066 -3.529 1.00 93.50 96 LYS A CA 1
ATOM 694 C C . LYS A 1 96 ? 0.415 10.981 -4.067 1.00 93.50 96 LYS A C 1
ATOM 696 O O . LYS A 1 96 ? 1.060 10.645 -5.060 1.00 93.50 96 LYS A O 1
ATOM 701 N N . LYS A 1 97 ? 0.675 12.113 -3.403 1.00 95.88 97 LYS A N 1
ATOM 702 C CA . LYS A 1 97 ? 1.742 13.054 -3.796 1.00 95.88 97 LYS A CA 1
ATOM 703 C C . LYS A 1 97 ? 3.134 12.439 -3.656 1.00 95.88 97 LYS A C 1
ATOM 705 O O . LYS A 1 97 ? 3.938 12.533 -4.581 1.00 95.88 97 LYS A O 1
ATOM 710 N N . ILE A 1 98 ? 3.409 11.794 -2.522 1.00 95.00 98 ILE A N 1
ATOM 711 C CA . ILE A 1 98 ? 4.688 11.117 -2.265 1.00 95.00 98 ILE A CA 1
ATOM 712 C C . ILE A 1 98 ? 4.881 9.972 -3.267 1.00 95.00 98 ILE A C 1
ATOM 714 O O . ILE A 1 98 ? 5.955 9.840 -3.845 1.00 95.00 98 ILE A O 1
ATOM 718 N N . GLY A 1 99 ? 3.829 9.200 -3.540 1.00 95.19 99 GLY A N 1
ATOM 719 C CA . GLY A 1 99 ? 3.842 8.103 -4.501 1.00 95.19 99 GLY A CA 1
ATOM 720 C C . GLY A 1 99 ? 4.165 8.561 -5.920 1.00 95.19 99 GLY A C 1
ATOM 721 O O . GLY A 1 99 ? 5.015 7.965 -6.576 1.00 95.19 99 GLY A O 1
ATOM 722 N N . GLY A 1 100 ? 3.579 9.677 -6.366 1.00 96.38 100 GLY A N 1
ATOM 723 C CA . GLY A 1 100 ? 3.935 10.293 -7.648 1.00 96.38 100 GLY A CA 1
ATOM 724 C C . GLY A 1 100 ? 5.402 10.740 -7.705 1.00 96.38 100 GLY A C 1
ATOM 725 O O . GLY A 1 100 ? 6.088 10.497 -8.698 1.00 96.38 100 GLY A O 1
ATOM 726 N N . ALA A 1 101 ? 5.921 11.326 -6.621 1.00 96.19 101 ALA A N 1
ATOM 727 C CA . ALA A 1 101 ? 7.333 11.701 -6.531 1.00 96.19 101 ALA A CA 1
ATOM 728 C C . ALA A 1 101 ? 8.269 10.477 -6.529 1.00 96.19 101 ALA A C 1
ATOM 730 O O . ALA A 1 101 ? 9.332 10.510 -7.151 1.00 96.19 101 ALA A O 1
ATOM 731 N N . MET A 1 102 ? 7.873 9.382 -5.875 1.00 97.00 102 MET A N 1
ATOM 732 C CA . MET A 1 102 ? 8.596 8.108 -5.898 1.00 97.00 102 MET A CA 1
ATOM 733 C C . M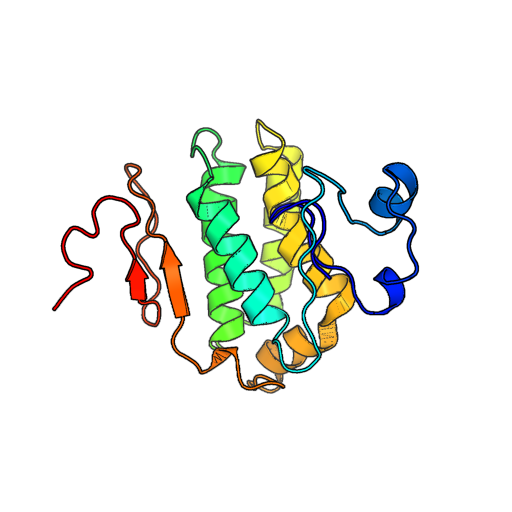ET A 1 102 ? 8.643 7.508 -7.300 1.00 97.00 102 MET A C 1
ATOM 735 O O . MET A 1 102 ? 9.720 7.113 -7.749 1.00 97.00 102 MET A O 1
ATOM 739 N N . GLN A 1 103 ? 7.505 7.490 -7.994 1.00 95.81 103 GLN A N 1
ATOM 740 C CA . GLN A 1 103 ? 7.388 6.979 -9.354 1.00 95.81 103 GLN A CA 1
ATOM 741 C C . GLN A 1 103 ? 8.269 7.762 -10.337 1.00 95.81 103 GLN A C 1
ATOM 743 O O . GLN A 1 103 ? 8.950 7.158 -11.160 1.00 95.81 103 GLN A O 1
ATOM 748 N N . ALA A 1 104 ? 8.301 9.092 -10.229 1.00 96.75 104 ALA A N 1
ATOM 749 C CA . ALA A 1 104 ? 9.083 9.939 -11.128 1.00 96.75 104 ALA A CA 1
ATOM 750 C C . ALA A 1 104 ? 10.580 10.016 -10.770 1.00 96.75 104 ALA A C 1
ATOM 752 O O . ALA A 1 104 ? 11.418 10.171 -11.655 1.00 96.75 104 ALA A O 1
ATOM 753 N N . GLY A 1 105 ? 10.926 9.956 -9.480 1.00 95.75 105 GLY A N 1
ATOM 754 C CA . GLY A 1 105 ? 12.271 10.279 -8.992 1.00 95.75 105 GLY A CA 1
ATOM 755 C C . GLY A 1 105 ? 13.140 9.088 -8.581 1.00 95.75 105 GLY A C 1
ATOM 756 O O . GLY A 1 105 ? 14.329 9.272 -8.311 1.00 95.75 105 GLY A O 1
ATOM 757 N N . SER A 1 106 ? 12.584 7.879 -8.466 1.00 97.12 106 SER A N 1
ATOM 758 C CA . SER A 1 106 ? 13.350 6.712 -8.009 1.00 97.12 106 SER A CA 1
ATOM 759 C C . SER A 1 106 ? 14.221 6.113 -9.112 1.00 97.12 106 SER A C 1
ATOM 761 O O . SER A 1 106 ? 13.819 6.014 -10.269 1.00 97.12 106 SER A O 1
ATOM 763 N N . LEU A 1 107 ? 15.414 5.651 -8.724 1.00 97.00 107 LEU A N 1
ATOM 764 C CA . LEU A 1 107 ? 16.434 5.145 -9.653 1.00 97.00 107 LEU A CA 1
ATOM 765 C C . LEU A 1 107 ? 16.151 3.740 -10.209 1.00 97.00 107 LEU A C 1
ATOM 767 O O . LEU A 1 107 ? 16.761 3.354 -11.200 1.00 97.00 107 LEU A O 1
ATOM 771 N N . CYS A 1 108 ? 15.301 2.949 -9.553 1.00 96.50 108 CYS A N 1
ATOM 772 C CA . CYS A 1 108 ? 15.005 1.572 -9.945 1.00 96.50 108 CYS A CA 1
ATOM 773 C C . CYS A 1 108 ? 13.509 1.261 -9.830 1.00 96.50 108 CYS A C 1
ATOM 775 O O . CYS A 1 108 ? 12.774 1.968 -9.134 1.00 96.50 108 CYS A O 1
ATOM 777 N N . GLY A 1 109 ? 13.085 0.157 -10.454 1.00 93.62 109 GLY A N 1
ATOM 778 C CA . GLY A 1 109 ? 11.688 -0.291 -10.464 1.00 93.62 109 GLY A CA 1
ATOM 779 C C . GLY A 1 109 ? 11.086 -0.493 -9.070 1.00 93.62 109 GLY A C 1
ATOM 780 O O . GLY A 1 109 ? 9.925 -0.164 -8.868 1.00 93.62 109 GLY A O 1
ATOM 781 N N . HIS A 1 110 ? 11.874 -0.926 -8.077 1.00 94.25 110 HIS A N 1
ATOM 782 C CA . HIS A 1 110 ? 11.399 -1.064 -6.690 1.00 94.25 110 HIS A CA 1
ATOM 783 C C . HIS A 1 110 ? 10.872 0.257 -6.128 1.00 94.25 110 HIS A C 1
ATOM 785 O O . HIS A 1 110 ? 9.749 0.333 -5.643 1.00 94.25 110 HIS A O 1
ATOM 791 N N . GLY A 1 111 ? 11.668 1.323 -6.238 1.00 94.38 111 GLY A N 1
ATOM 792 C CA . GLY A 1 111 ? 11.259 2.640 -5.754 1.00 94.38 111 GLY A CA 1
ATOM 793 C C . GLY A 1 111 ? 10.146 3.259 -6.595 1.00 94.38 111 GLY A C 1
ATOM 794 O O . GLY A 1 111 ? 9.286 3.944 -6.051 1.00 94.38 111 GLY A O 1
ATOM 795 N N . GLN A 1 112 ? 10.129 2.990 -7.904 1.00 95.25 112 GLN A N 1
ATOM 796 C CA . GLN A 1 112 ? 9.092 3.503 -8.801 1.00 95.25 112 GLN A CA 1
ATOM 797 C C . GLN A 1 112 ? 7.723 2.857 -8.546 1.00 95.25 112 GLN A C 1
ATOM 799 O O . GLN A 1 112 ? 6.699 3.523 -8.670 1.00 95.25 112 GLN A O 1
ATOM 804 N N . LEU A 1 113 ? 7.708 1.575 -8.168 1.00 93.38 113 LEU A N 1
ATOM 805 C CA . LEU A 1 113 ? 6.498 0.779 -7.949 1.00 93.38 113 LEU A CA 1
ATOM 806 C C . LEU A 1 113 ? 6.104 0.671 -6.468 1.00 93.38 113 LEU A C 1
ATOM 808 O O . LEU A 1 113 ? 5.046 0.131 -6.162 1.00 93.38 113 LEU A O 1
ATOM 812 N N . GLY A 1 114 ? 6.902 1.208 -5.539 1.00 92.25 114 GLY A N 1
ATOM 813 C CA . GLY A 1 114 ? 6.665 1.093 -4.093 1.00 92.25 114 GLY A CA 1
ATOM 814 C C . GLY A 1 114 ? 5.335 1.681 -3.601 1.00 92.25 114 GLY A C 1
ATOM 815 O O . GLY A 1 114 ? 4.852 1.300 -2.539 1.00 92.25 114 GLY A O 1
ATOM 816 N N . PHE A 1 115 ? 4.708 2.575 -4.376 1.00 93.75 115 PHE A N 1
ATOM 817 C CA . PHE A 1 115 ? 3.376 3.116 -4.081 1.00 93.75 115 PHE A CA 1
ATOM 818 C C . PHE A 1 115 ? 2.217 2.234 -4.584 1.00 93.75 115 PHE A C 1
ATOM 820 O O . PHE A 1 115 ? 1.080 2.399 -4.140 1.00 93.75 115 PHE A O 1
ATOM 827 N N . ASN A 1 116 ? 2.472 1.283 -5.485 1.00 93.06 116 ASN A N 1
ATOM 828 C CA . ASN A 1 116 ? 1.424 0.461 -6.093 1.00 93.06 116 ASN A CA 1
ATOM 829 C C . ASN A 1 116 ? 0.539 -0.284 -5.083 1.0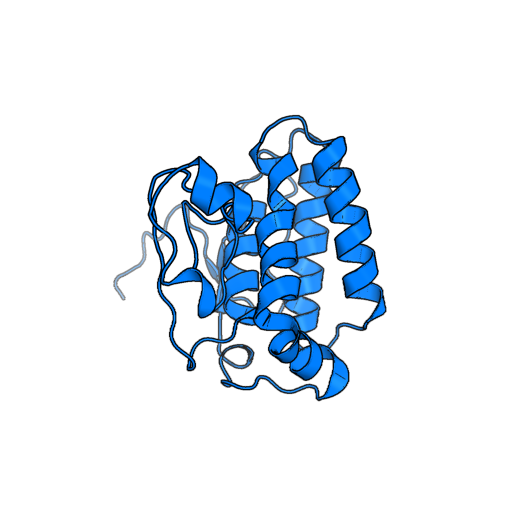0 93.06 116 ASN A C 1
ATOM 831 O O . ASN A 1 116 ? -0.672 -0.310 -5.314 1.00 93.06 116 ASN A O 1
ATOM 835 N N . PRO A 1 117 ? 1.057 -0.844 -3.968 1.00 92.69 117 PRO A N 1
ATOM 836 C CA . PRO A 1 117 ? 0.213 -1.535 -2.992 1.00 92.69 117 PRO A CA 1
ATOM 837 C C . PRO A 1 117 ? -0.852 -0.624 -2.397 1.00 92.69 117 PRO A C 1
ATOM 839 O O . PRO A 1 117 ? -2.020 -0.983 -2.372 1.00 92.69 117 PRO A O 1
ATOM 842 N N . ILE A 1 118 ? -0.475 0.598 -2.018 1.00 93.88 118 ILE A N 1
ATOM 843 C CA . ILE A 1 118 ? -1.414 1.581 -1.469 1.00 93.88 118 ILE A CA 1
ATOM 844 C C . ILE A 1 118 ? -2.364 2.075 -2.557 1.00 93.88 118 ILE A C 1
ATOM 846 O O . ILE A 1 118 ? -3.566 2.163 -2.325 1.00 93.88 118 ILE A O 1
ATOM 850 N N . ARG A 1 119 ? -1.846 2.388 -3.751 1.00 93.38 119 ARG A N 1
ATOM 851 C CA . ARG A 1 119 ? -2.666 2.875 -4.868 1.00 93.38 119 ARG A CA 1
ATOM 852 C C . ARG A 1 119 ? -3.781 1.889 -5.220 1.00 93.38 119 ARG A C 1
ATOM 854 O O . ARG A 1 119 ? -4.938 2.283 -5.262 1.00 93.38 119 ARG A O 1
ATOM 861 N N . SER A 1 120 ? -3.414 0.632 -5.449 1.00 92.69 120 SER A N 1
ATOM 862 C CA . SER A 1 120 ? -4.349 -0.431 -5.830 1.00 92.69 120 SER A CA 1
ATOM 863 C C . SER A 1 120 ? -5.315 -0.781 -4.694 1.00 92.69 120 SER A C 1
ATOM 865 O O . SER A 1 120 ? -6.509 -0.947 -4.929 1.00 92.69 120 SER A O 1
ATOM 867 N N . ALA A 1 121 ? -4.850 -0.779 -3.441 1.00 93.06 121 ALA A N 1
ATOM 868 C CA . ALA A 1 121 ? -5.723 -0.989 -2.291 1.00 93.06 121 ALA A CA 1
ATOM 869 C C . ALA A 1 121 ? -6.768 0.127 -2.134 1.00 93.06 121 ALA A C 1
ATOM 871 O O . ALA A 1 121 ? -7.932 -0.156 -1.869 1.00 93.06 121 ALA A O 1
ATOM 872 N N . LEU A 1 122 ? -6.392 1.388 -2.368 1.00 92.50 122 LEU A N 1
ATOM 873 C CA . LEU A 1 122 ? -7.336 2.511 -2.364 1.00 92.50 122 LEU A CA 1
ATOM 874 C C . LEU A 1 122 ? -8.327 2.473 -3.533 1.00 92.50 122 LEU A C 1
ATOM 876 O O . LEU A 1 122 ? -9.413 3.034 -3.415 1.00 92.50 122 LEU A O 1
ATOM 880 N N . GLU A 1 123 ? -7.953 1.864 -4.655 1.00 91.94 123 GLU A N 1
ATOM 881 C CA . GLU A 1 123 ? -8.815 1.718 -5.828 1.00 91.94 123 GLU A CA 1
ATOM 882 C C . GLU A 1 123 ? -9.860 0.616 -5.627 1.00 91.94 123 GLU A C 1
ATOM 884 O O . GLU A 1 123 ? -11.047 0.845 -5.852 1.00 91.94 123 GLU A O 1
ATOM 889 N N . HIS A 1 124 ? -9.439 -0.555 -5.146 1.00 92.31 124 HIS A N 1
ATOM 890 C CA . HIS A 1 124 ? -10.311 -1.726 -5.036 1.00 92.31 124 HIS A CA 1
ATOM 891 C C . HIS A 1 124 ? -10.988 -1.888 -3.673 1.00 92.31 124 HIS A C 1
ATOM 893 O O . HIS A 1 124 ? -12.064 -2.471 -3.601 1.00 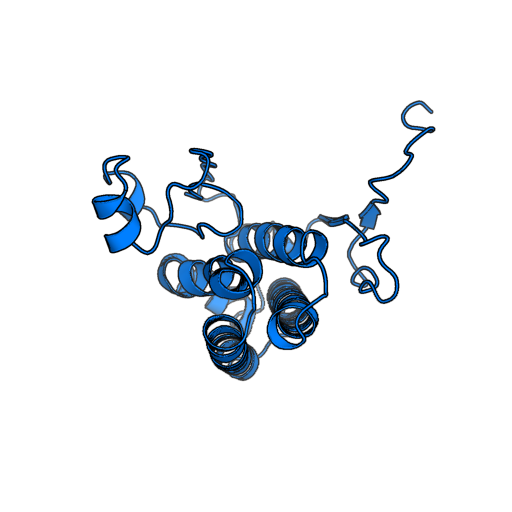92.31 124 HIS A O 1
ATOM 899 N N . PHE A 1 125 ? -10.387 -1.370 -2.602 1.00 93.50 125 PHE A N 1
ATOM 900 C CA . PHE A 1 125 ? -10.842 -1.568 -1.222 1.00 93.50 125 PHE A CA 1
ATOM 901 C C . PHE A 1 125 ? -11.052 -0.237 -0.496 1.00 93.50 125 PHE A C 1
ATOM 903 O O . PHE A 1 125 ? -10.832 -0.123 0.708 1.00 93.50 125 PHE A O 1
ATOM 910 N N . LYS A 1 126 ? -11.486 0.802 -1.223 1.00 93.06 126 LYS A N 1
ATOM 911 C CA . LYS A 1 126 ? -11.708 2.143 -0.662 1.00 93.06 126 LYS A CA 1
ATOM 912 C C . LYS A 1 126 ? -12.602 2.127 0.585 1.00 93.06 126 LYS A C 1
ATOM 914 O O . LYS A 1 126 ? -12.321 2.860 1.528 1.00 93.06 126 LYS A O 1
ATOM 919 N N . SER A 1 127 ? -13.643 1.292 0.591 1.00 93.62 127 SER A N 1
ATOM 920 C CA . SER A 1 127 ? -14.560 1.126 1.726 1.00 93.62 127 SER A CA 1
ATOM 921 C C . SER A 1 127 ? -13.826 0.780 3.017 1.00 93.62 127 SER A C 1
ATOM 923 O O . SER A 1 127 ? -14.097 1.374 4.055 1.00 93.62 127 SER A O 1
ATOM 925 N N . ASP A 1 128 ? -12.851 -0.125 2.946 1.00 93.69 128 ASP A N 1
ATOM 926 C CA . ASP A 1 128 ? -12.093 -0.574 4.108 1.00 93.69 128 ASP A CA 1
ATOM 927 C C . ASP A 1 128 ? -11.254 0.576 4.664 1.00 93.69 128 ASP A C 1
ATOM 929 O O . ASP A 1 128 ? -11.237 0.808 5.871 1.00 93.69 128 ASP A O 1
ATOM 933 N N . PHE A 1 129 ? -10.598 1.344 3.789 1.00 94.12 129 PHE A N 1
ATOM 934 C CA . PHE A 1 129 ? -9.831 2.525 4.191 1.00 94.12 129 PHE A CA 1
ATOM 935 C C . PHE A 1 129 ? -10.728 3.610 4.792 1.00 94.12 129 PHE A C 1
ATOM 937 O O . PHE A 1 129 ? -10.371 4.190 5.819 1.00 94.12 129 PHE A O 1
ATOM 944 N N . ASP A 1 130 ? -11.895 3.863 4.196 1.00 94.19 130 ASP A N 1
ATOM 945 C CA . ASP A 1 130 ? -12.865 4.827 4.716 1.00 94.19 130 ASP A CA 1
ATOM 946 C C . ASP A 1 130 ? -13.337 4.425 6.126 1.00 94.19 130 ASP A C 1
ATOM 948 O O . ASP A 1 130 ? -13.342 5.271 7.020 1.00 94.19 130 ASP A O 1
ATOM 952 N N . SER A 1 131 ? -13.635 3.145 6.376 1.00 94.75 131 SER A N 1
ATOM 953 C CA . SER A 1 131 ? -14.036 2.679 7.713 1.00 94.75 131 SER A CA 1
ATOM 954 C C . SER A 1 131 ? -12.937 2.831 8.770 1.00 94.75 131 SER A C 1
ATOM 956 O O . SER A 1 131 ? -13.223 3.189 9.913 1.00 94.75 131 SER A O 1
ATOM 958 N N . HIS A 1 132 ? -11.662 2.665 8.411 1.00 94.62 132 HIS A N 1
ATOM 959 C CA . HIS A 1 132 ? -10.567 2.929 9.355 1.00 94.62 132 HIS A CA 1
ATOM 960 C C . HIS A 1 132 ? -10.384 4.430 9.624 1.00 94.62 132 HIS A C 1
ATOM 962 O O . HIS A 1 132 ? -10.110 4.841 10.755 1.00 94.62 132 HIS A O 1
ATOM 968 N N . VAL A 1 133 ? -10.532 5.271 8.596 1.00 94.06 133 VAL A N 1
ATOM 969 C CA . VAL A 1 133 ? -10.288 6.717 8.703 1.00 94.06 133 VAL A CA 1
ATOM 970 C C . VAL A 1 133 ? -11.451 7.445 9.378 1.00 94.06 133 VAL A C 1
ATOM 972 O O . VAL A 1 133 ? -11.200 8.266 10.264 1.00 94.06 133 VAL A O 1
ATOM 975 N N . PHE A 1 134 ? -12.694 7.161 8.988 1.00 93.50 134 PHE A N 1
ATOM 976 C CA . PHE A 1 134 ? -13.890 7.881 9.436 1.00 93.50 134 PHE A CA 1
ATOM 977 C C . PHE A 1 134 ? -14.628 7.158 10.563 1.00 93.50 134 PHE A C 1
ATOM 979 O O . PHE A 1 134 ? -14.923 7.786 11.579 1.00 93.50 134 PHE A O 1
ATOM 986 N N . ASP A 1 135 ? -14.861 5.851 10.421 1.00 93.88 135 ASP A N 1
ATOM 987 C CA . ASP A 1 135 ? -15.625 5.067 11.406 1.00 93.88 135 ASP A CA 1
ATOM 988 C C . ASP A 1 135 ? -14.755 4.562 12.567 1.00 93.88 135 ASP A C 1
ATOM 990 O O . ASP A 1 135 ? -15.278 4.061 13.562 1.00 93.88 135 ASP A O 1
ATOM 994 N N . LYS A 1 136 ? -13.425 4.705 12.447 1.00 92.81 136 LYS A N 1
ATOM 995 C CA . LYS A 1 136 ? -12.425 4.280 13.441 1.00 92.81 136 LYS A CA 1
ATOM 996 C C . LYS A 1 136 ? -12.585 2.805 13.828 1.00 92.81 136 LYS A C 1
ATOM 998 O O . LYS A 1 136 ? -12.466 2.444 14.997 1.00 92.81 136 LYS A O 1
ATOM 1003 N N . LYS A 1 137 ? -12.885 1.963 12.833 1.00 93.19 137 LYS A N 1
ATOM 1004 C CA . LYS A 1 137 ? -13.160 0.536 13.016 1.00 93.19 137 LYS A CA 1
ATOM 1005 C C . LYS A 1 137 ? -12.565 -0.301 11.885 1.00 93.19 137 LYS A C 1
ATOM 1007 O O . LYS A 1 137 ? -12.721 0.033 10.712 1.00 93.19 137 LYS A O 1
ATOM 1012 N N . CYS A 1 138 ? -11.972 -1.441 12.238 1.00 92.56 138 CYS A N 1
ATOM 1013 C CA . CYS A 1 138 ? -11.614 -2.487 11.287 1.00 92.56 138 CYS A CA 1
ATOM 1014 C C . CYS A 1 138 ? -12.833 -3.389 10.993 1.00 92.56 138 CYS A C 1
ATOM 1016 O O . CYS A 1 138 ? -13.425 -3.931 11.932 1.00 92.56 138 CYS A O 1
ATOM 1018 N N . PRO A 1 139 ? -13.232 -3.591 9.722 1.00 90.56 139 PRO A N 1
ATOM 1019 C CA . PRO A 1 139 ? -14.390 -4.418 9.382 1.00 90.56 139 PRO A CA 1
ATOM 1020 C C . PRO A 1 139 ? -14.194 -5.896 9.745 1.00 90.56 139 PRO A C 1
ATOM 1022 O O . PRO A 1 139 ? -15.164 -6.557 10.109 1.00 90.56 139 PRO A O 1
ATOM 1025 N N . THR A 1 140 ? -12.954 -6.395 9.705 1.00 91.06 140 THR A N 1
ATOM 1026 C CA . THR A 1 140 ? -12.627 -7.801 9.997 1.00 91.06 140 THR A CA 1
ATOM 1027 C C . THR A 1 140 ? -11.949 -8.013 11.354 1.00 91.06 140 THR A C 1
ATOM 1029 O O . THR A 1 140 ? -11.736 -9.151 11.761 1.00 91.06 140 THR A O 1
ATOM 1032 N N . GLY A 1 141 ? -11.585 -6.936 12.061 1.00 87.94 141 GLY A N 1
ATOM 1033 C CA . GLY A 1 141 ? -10.828 -6.990 13.321 1.00 87.94 141 GLY A CA 1
ATOM 1034 C C . GLY A 1 141 ? -9.337 -7.331 13.170 1.00 87.94 141 GLY A C 1
ATOM 1035 O O . GLY A 1 141 ? -8.620 -7.365 14.166 1.00 87.94 141 GLY A O 1
ATOM 1036 N N . GLY A 1 142 ? -8.836 -7.554 11.947 1.00 85.62 142 GLY A N 1
ATOM 1037 C CA . GLY A 1 142 ? -7.437 -7.942 11.720 1.00 85.62 142 GLY A CA 1
ATOM 1038 C C . GLY A 1 142 ? -6.419 -6.903 12.206 1.00 85.62 142 GLY A C 1
ATOM 1039 O O . GLY A 1 142 ? -5.380 -7.270 12.750 1.00 85.62 142 GLY A O 1
ATOM 1040 N N . CYS A 1 143 ? -6.738 -5.608 12.103 1.00 85.44 143 CYS A N 1
ATOM 1041 C CA . CYS A 1 143 ? -5.836 -4.531 12.527 1.00 85.44 143 CYS A CA 1
ATOM 1042 C C . CYS A 1 143 ? -5.649 -4.428 14.049 1.00 85.44 143 CYS A C 1
ATOM 1044 O O . CYS A 1 143 ? -4.667 -3.826 14.480 1.00 85.44 143 CYS A O 1
ATOM 1046 N N . ASP A 1 144 ? -6.547 -5.017 14.843 1.00 81.56 144 ASP A N 1
ATOM 1047 C CA . ASP A 1 144 ? -6.492 -4.961 16.310 1.00 81.56 144 ASP A CA 1
ATOM 1048 C C . ASP A 1 144 ? -5.593 -6.064 16.904 1.00 81.56 144 ASP A C 1
ATOM 1050 O O . ASP A 1 144 ? -5.265 -6.042 18.092 1.00 81.56 144 ASP A O 1
ATOM 1054 N N . SER A 1 145 ? -5.190 -7.038 16.083 1.00 74.81 145 SER A N 1
ATOM 1055 C CA . SER A 1 145 ? -4.273 -8.103 16.479 1.00 74.81 145 SER A CA 1
ATOM 1056 C C . SER A 1 145 ? -2.806 -7.661 16.461 1.00 74.81 145 SER A C 1
ATOM 1058 O O . SER A 1 145 ? -2.402 -6.722 15.769 1.00 74.81 145 SER A O 1
ATOM 1060 N N . GLU A 1 146 ? -1.989 -8.356 17.253 1.00 70.88 146 GLU A N 1
ATOM 1061 C CA . GLU A 1 146 ? -0.541 -8.183 17.235 1.00 70.88 146 GLU A CA 1
ATOM 1062 C C . GLU A 1 146 ? 0.025 -8.510 15.848 1.00 70.88 146 GLU A C 1
ATOM 1064 O O . GLU A 1 146 ? -0.320 -9.526 15.248 1.00 70.88 146 GLU A O 1
ATOM 1069 N N . TYR A 1 147 ? 0.925 -7.660 15.351 1.00 70.44 147 TYR A N 1
ATOM 1070 C CA . TYR A 1 147 ? 1.560 -7.845 14.051 1.00 70.44 147 TYR A CA 1
ATOM 1071 C C . TYR A 1 147 ? 3.081 -7.791 14.163 1.00 70.44 147 TYR A C 1
ATOM 1073 O O . TYR A 1 147 ? 3.665 -7.093 15.002 1.00 70.44 147 TYR A O 1
ATOM 1081 N N . HIS A 1 148 ? 3.730 -8.553 13.290 1.00 67.88 148 HIS A N 1
ATOM 1082 C CA . HIS A 1 148 ? 5.178 -8.668 13.236 1.00 67.88 148 HIS A CA 1
ATOM 1083 C C . HIS A 1 148 ? 5.759 -7.728 12.185 1.00 67.88 148 HIS A C 1
ATOM 1085 O O . HIS A 1 148 ? 5.230 -7.610 11.079 1.00 67.88 148 HIS A O 1
ATOM 1091 N N . PHE A 1 149 ? 6.864 -7.070 12.530 1.00 65.19 149 PHE A N 1
ATOM 1092 C CA . PHE A 1 149 ? 7.492 -6.065 11.684 1.00 65.19 149 PHE A CA 1
ATOM 1093 C C . PHE A 1 149 ? 8.975 -6.376 11.458 1.00 65.19 149 PHE A C 1
ATOM 1095 O O . PHE A 1 149 ? 9.723 -6.483 12.437 1.00 65.19 149 PHE A O 1
ATOM 1102 N N . PRO A 1 150 ? 9.427 -6.506 10.197 1.00 60.94 150 PRO A N 1
ATOM 1103 C CA . PRO A 1 150 ? 10.837 -6.713 9.911 1.00 60.94 150 PRO A CA 1
ATOM 1104 C C . PRO A 1 150 ? 11.599 -5.401 10.123 1.00 60.94 150 PRO A C 1
ATOM 1106 O O . PRO A 1 150 ? 11.343 -4.399 9.453 1.00 60.94 150 PRO A O 1
ATOM 1109 N N . VAL A 1 151 ? 12.555 -5.390 11.053 1.00 61.44 151 VAL A N 1
ATOM 1110 C CA . VAL A 1 151 ? 13.397 -4.207 11.284 1.00 61.44 151 VAL A CA 1
ATOM 1111 C C . VAL A 1 151 ? 14.590 -4.252 10.342 1.00 61.44 151 VAL A C 1
ATOM 1113 O O . VAL A 1 151 ? 15.362 -5.207 10.338 1.00 61.44 151 VAL A O 1
ATOM 1116 N N . SER A 1 152 ? 14.745 -3.212 9.519 1.00 61.78 152 SER A N 1
ATOM 1117 C CA . SER A 1 152 ? 15.875 -3.124 8.594 1.00 61.78 152 SER A CA 1
ATOM 1118 C C . SER A 1 152 ? 17.192 -2.982 9.359 1.00 61.78 152 SER A C 1
ATOM 1120 O O . SER A 1 152 ? 17.362 -2.044 10.134 1.00 61.78 152 SER A O 1
ATOM 1122 N N . THR A 1 153 ? 18.152 -3.865 9.082 1.00 52.47 153 THR A N 1
ATOM 1123 C CA . THR A 1 153 ? 19.509 -3.847 9.664 1.00 52.47 153 THR A CA 1
ATOM 1124 C C . THR A 1 153 ? 20.435 -2.805 9.019 1.00 52.47 153 THR A C 1
ATOM 1126 O O . THR A 1 153 ? 21.609 -2.691 9.372 1.00 52.47 153 THR A O 1
ATOM 1129 N N . LYS A 1 154 ? 19.934 -2.027 8.049 1.00 60.03 154 LYS A N 1
ATOM 1130 C CA . LYS A 1 154 ? 20.711 -0.997 7.347 1.00 60.03 154 LYS A CA 1
ATOM 1131 C C . LYS A 1 154 ? 20.953 0.214 8.266 1.00 60.03 154 LYS A C 1
ATOM 1133 O O . LYS A 1 154 ? 20.053 0.590 9.022 1.00 60.03 154 LYS A O 1
ATOM 1138 N N . PRO A 1 155 ? 22.113 0.896 8.170 1.00 47.88 155 PRO A N 1
ATOM 1139 C CA . PRO A 1 155 ? 22.322 2.162 8.868 1.00 47.88 155 PRO A CA 1
ATOM 1140 C C . PRO A 1 155 ? 21.210 3.137 8.457 1.00 47.88 155 PRO A C 1
ATOM 1142 O O . PRO A 1 155 ? 20.974 3.317 7.262 1.00 47.88 155 PRO A O 1
ATOM 1145 N N . TYR A 1 156 ? 20.520 3.736 9.433 1.00 55.31 156 TYR A N 1
ATOM 1146 C CA . TYR A 1 156 ? 19.339 4.605 9.254 1.00 55.31 156 TYR A CA 1
ATOM 1147 C C . TYR A 1 156 ? 18.009 3.903 8.904 1.00 55.31 156 TYR A C 1
ATOM 1149 O O . TYR A 1 156 ? 17.080 4.567 8.438 1.00 55.31 156 TYR A O 1
ATOM 1157 N N . GLY A 1 157 ? 17.892 2.590 9.128 1.00 54.44 157 GLY A N 1
ATOM 1158 C CA . GLY A 1 157 ? 16.607 1.885 9.100 1.00 54.44 157 GLY A CA 1
ATOM 1159 C C . GLY A 1 157 ? 15.611 2.469 10.110 1.00 54.44 157 GLY A C 1
ATOM 1160 O O . GLY A 1 157 ? 15.992 2.904 11.197 1.00 54.44 157 GLY A O 1
ATOM 1161 N N . SER A 1 158 ? 14.332 2.523 9.741 1.00 55.69 158 SER A N 1
ATOM 1162 C CA . SER A 1 158 ? 13.263 2.977 10.636 1.00 55.69 158 SER A CA 1
ATOM 1163 C C . SER A 1 158 ? 13.073 2.000 11.797 1.00 55.69 158 SER A C 1
ATOM 1165 O O . SER A 1 158 ? 13.047 0.786 11.592 1.00 55.69 158 SER A O 1
ATOM 1167 N N . THR A 1 159 ? 12.903 2.534 13.006 1.00 57.81 159 THR A N 1
ATOM 1168 C CA . THR A 1 159 ? 12.516 1.758 14.189 1.00 57.81 159 THR A CA 1
ATOM 1169 C C . THR A 1 159 ? 11.118 1.165 14.011 1.00 57.81 159 THR A C 1
ATOM 1171 O O . THR A 1 159 ? 10.277 1.755 13.330 1.00 57.81 159 THR A O 1
ATOM 1174 N N . ALA A 1 160 ? 10.863 0.012 14.634 1.00 56.47 160 ALA A N 1
ATOM 1175 C CA . ALA A 1 160 ? 9.541 -0.607 14.630 1.00 56.47 160 ALA A CA 1
ATOM 1176 C C . ALA A 1 160 ? 8.470 0.343 15.220 1.00 56.47 160 ALA A C 1
ATOM 1178 O O . ALA A 1 160 ? 8.770 1.077 16.169 1.00 56.47 160 ALA A O 1
ATOM 1179 N N . PRO A 1 161 ? 7.235 0.348 14.682 1.00 58.72 161 PRO A N 1
ATOM 1180 C CA . PRO A 1 161 ? 6.115 1.083 15.272 1.00 58.72 161 PRO A CA 1
ATOM 1181 C C . PRO A 1 161 ? 5.799 0.621 16.711 1.00 58.72 161 PRO A C 1
ATOM 1183 O O . PRO A 1 161 ? 6.092 -0.526 17.046 1.00 58.72 161 PRO A O 1
ATOM 1186 N N . PRO A 1 162 ? 5.138 1.448 17.551 1.00 52.88 162 PRO A N 1
ATOM 1187 C CA . PRO A 1 162 ? 4.899 1.148 18.972 1.00 52.88 162 PRO A CA 1
ATOM 1188 C C . PRO A 1 162 ? 4.162 -0.171 19.247 1.00 52.88 162 PRO A C 1
ATOM 1190 O O . PRO A 1 162 ? 4.413 -0.808 20.264 1.00 52.88 162 PRO A O 1
ATOM 1193 N N . ASN A 1 163 ? 3.270 -0.577 18.340 1.00 57.06 163 ASN A N 1
ATOM 1194 C CA . ASN A 1 163 ? 2.460 -1.794 18.455 1.00 57.06 163 ASN A CA 1
ATOM 1195 C C . ASN A 1 163 ? 3.013 -2.974 17.640 1.00 57.06 163 ASN A C 1
ATOM 1197 O O . ASN A 1 163 ? 2.341 -3.993 17.503 1.00 57.06 163 ASN A O 1
ATOM 1201 N N . ALA A 1 164 ? 4.200 -2.829 17.051 1.00 58.53 164 ALA A N 1
ATOM 1202 C CA . ALA A 1 164 ? 4.790 -3.855 16.214 1.00 58.53 164 ALA A CA 1
ATOM 1203 C C . ALA A 1 164 ? 5.858 -4.633 16.982 1.00 58.53 164 ALA A C 1
ATOM 1205 O O . ALA A 1 164 ? 6.797 -4.046 17.528 1.00 58.53 164 ALA A O 1
ATOM 1206 N N . LYS A 1 165 ? 5.781 -5.966 16.958 1.00 59.94 165 LYS A N 1
ATOM 1207 C 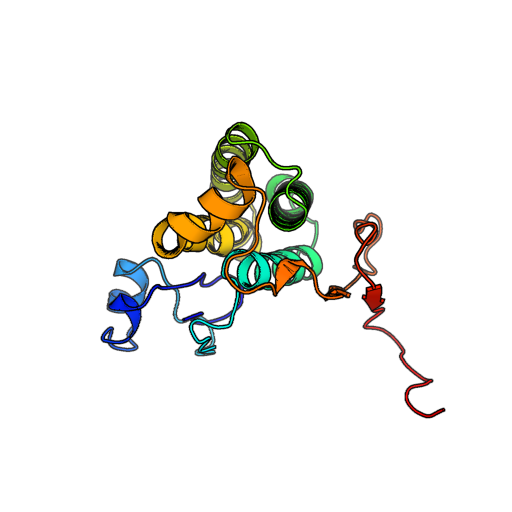CA . LYS A 1 165 ? 6.905 -6.790 17.410 1.00 59.94 165 LYS A CA 1
ATOM 1208 C C . LYS A 1 165 ? 7.978 -6.798 16.332 1.00 59.94 165 LYS A C 1
ATOM 1210 O O . LYS A 1 165 ? 7.806 -7.418 15.281 1.00 59.94 165 LYS A O 1
ATOM 1215 N N . ALA A 1 166 ? 9.080 -6.110 16.614 1.00 59.62 166 ALA A N 1
ATOM 1216 C CA . ALA A 1 166 ? 10.296 -6.197 15.823 1.00 59.62 166 ALA A CA 1
ATOM 1217 C C . ALA A 1 166 ? 10.753 -7.660 15.739 1.00 59.62 166 ALA A C 1
ATOM 1219 O O . ALA A 1 166 ? 11.007 -8.287 16.767 1.00 59.62 166 ALA A O 1
ATOM 1220 N N . ILE A 1 167 ? 10.867 -8.190 14.525 1.00 56.31 167 ILE A N 1
ATOM 1221 C CA . ILE A 1 167 ? 11.590 -9.434 14.270 1.00 56.31 167 ILE A CA 1
ATOM 1222 C C . ILE A 1 167 ? 12.902 -9.048 13.598 1.00 56.31 167 ILE A C 1
ATOM 1224 O O . ILE A 1 167 ? 12.898 -8.471 12.506 1.00 56.31 167 ILE A O 1
ATOM 1228 N N . ASP A 1 168 ? 14.017 -9.363 14.254 1.00 52.41 168 ASP A N 1
ATOM 1229 C CA . ASP A 1 168 ? 15.312 -9.369 13.590 1.00 52.41 168 ASP A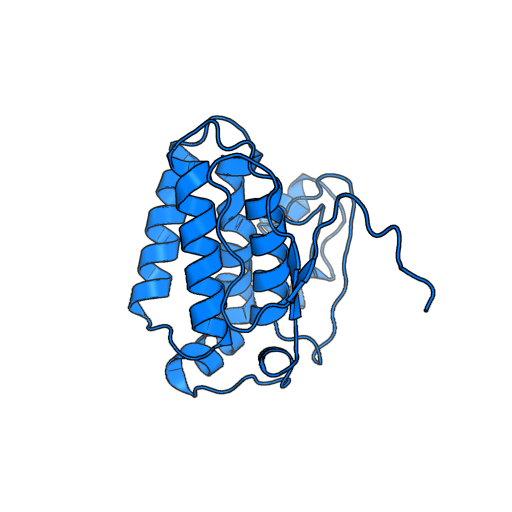 CA 1
ATOM 1230 C C . ASP A 1 168 ? 15.392 -10.650 12.750 1.00 52.41 168 ASP A C 1
ATOM 1232 O O . ASP A 1 168 ? 15.383 -11.765 13.272 1.00 52.41 168 ASP A O 1
ATOM 1236 N N . LEU A 1 169 ? 15.367 -10.499 11.425 1.00 44.88 169 LEU A N 1
ATOM 1237 C CA . LEU A 1 169 ? 15.443 -11.629 10.492 1.00 44.88 169 LEU A CA 1
ATOM 1238 C C . LEU A 1 169 ? 16.863 -12.217 10.424 1.00 44.88 169 LEU A C 1
ATOM 1240 O O . LEU A 1 169 ? 17.067 -13.267 9.813 1.00 44.88 169 LEU A O 1
ATOM 1244 N N . VAL A 1 170 ? 17.843 -11.557 11.050 1.00 40.69 170 VAL A N 1
ATOM 1245 C CA . VAL A 1 170 ? 19.230 -12.003 11.140 1.00 40.69 170 VAL A CA 1
ATOM 1246 C C . VAL A 1 170 ? 19.467 -12.548 12.552 1.00 40.69 170 VAL A C 1
ATOM 1248 O O . VAL A 1 170 ? 19.627 -11.789 13.496 1.00 40.69 170 VAL A O 1
ATOM 1251 N N . LEU A 1 171 ? 19.529 -13.880 12.669 1.00 38.78 171 LEU A N 1
ATOM 1252 C CA . LEU A 1 171 ? 19.862 -14.658 13.878 1.00 38.78 171 LEU A CA 1
ATOM 1253 C C . LEU A 1 171 ? 18.751 -14.776 14.930 1.00 38.78 171 LEU A C 1
ATOM 1255 O O . LEU A 1 171 ? 18.819 -14.216 16.021 1.00 38.78 171 LEU A O 1
ATOM 1259 N N . ASN A 1 172 ? 17.797 -15.664 14.658 1.00 34.59 172 ASN A N 1
ATOM 1260 C CA . ASN A 1 172 ? 17.038 -16.314 15.719 1.00 34.59 172 ASN A CA 1
ATOM 1261 C C . ASN A 1 172 ? 17.725 -17.650 16.066 1.00 34.59 172 ASN A C 1
ATOM 1263 O O . ASN A 1 172 ? 17.263 -18.718 15.675 1.00 34.59 172 ASN A O 1
ATOM 1267 N N . GLU A 1 173 ? 18.858 -17.603 16.779 1.00 39.66 173 GLU A N 1
ATOM 1268 C CA . GLU A 1 173 ? 19.468 -18.814 17.368 1.00 39.66 173 GLU A CA 1
ATOM 1269 C C . GLU A 1 173 ? 18.646 -19.389 18.539 1.00 39.66 173 GLU A C 1
ATOM 1271 O O . GLU A 1 173 ? 19.005 -20.427 19.078 1.00 39.66 173 GLU A O 1
ATOM 1276 N N . ASN A 1 174 ? 17.511 -18.784 18.911 1.00 37.62 174 ASN A N 1
ATOM 1277 C CA . ASN A 1 174 ? 16.691 -19.239 20.038 1.00 37.62 174 ASN A CA 1
ATOM 1278 C C . ASN A 1 174 ? 15.216 -19.471 19.673 1.00 37.62 174 ASN A C 1
ATOM 1280 O O . ASN A 1 174 ? 14.318 -19.111 20.427 1.00 37.62 174 ASN A O 1
ATOM 1284 N N . VAL A 1 175 ? 14.946 -20.130 18.541 1.00 38.34 175 VAL A N 1
ATOM 1285 C CA . VAL A 1 175 ? 13.654 -20.813 18.329 1.00 38.34 175 VAL A CA 1
ATOM 1286 C C . VAL A 1 175 ? 13.798 -22.261 18.795 1.00 38.34 175 VAL A C 1
ATOM 1288 O O . VAL A 1 175 ? 13.936 -23.169 17.984 1.00 38.34 175 VAL A O 1
ATOM 1291 N N . ASN A 1 176 ? 13.886 -22.441 20.115 1.00 34.84 176 ASN A N 1
ATOM 1292 C CA . ASN A 1 176 ? 13.586 -23.666 20.868 1.00 34.84 176 ASN A CA 1
ATOM 1293 C C . ASN A 1 176 ? 13.882 -23.410 22.354 1.00 34.84 176 ASN A C 1
ATOM 1295 O O . ASN A 1 176 ? 14.936 -23.807 22.852 1.00 34.84 176 ASN A O 1
ATOM 1299 N N . GLN A 1 177 ? 12.961 -22.741 23.050 1.00 32.94 177 GLN A N 1
ATOM 1300 C CA . GLN A 1 177 ? 12.748 -22.888 24.494 1.00 32.94 177 GLN A CA 1
ATOM 1301 C C . GLN A 1 177 ? 11.363 -22.375 24.877 1.00 32.94 177 GLN A C 1
ATOM 1303 O O . GLN A 1 177 ? 10.990 -21.285 24.392 1.00 32.94 177 GLN A O 1
#

Radius of gyration: 16.03 Å; chains: 1; bounding box: 38×38×46 Å

Organism: NCBI:txid408172

InterPro domains:
  IPR001949 NADH:ubiquinone oxidoreductase, 51kDa subunit, conserved site [PS00645] (60-71)
  IPR019575 NADH-ubiquinone oxidoreductase 51kDa subunit, iron-sulphur binding domain [PF10589] (49-132)
  IPR019575 NADH-ubiquinone oxidoreductase 51kDa subunit, iron-sulphur binding domain [SM00928] (47-92)
  IPR037207 NADH-ubiquinone oxidoreductase 51kDa subunit, iron-sulphur binding domain superfamily [G3DSA:1.20.1440.230] (46-141)
  IPR037207 NADH-ubiquinone oxidoreductase 51kDa subunit, iron-sulphur binding domain superfamily [SSF140490] (43-143)

Foldseek 3Di:
DAAQALLQADDAPVCPPFDLDQVRSVVRLGGNHNVDDDDDDPLDQLLVSLLVSLLVLQQPPPCPFPLQNVLSVLLNVQSLCLLQLNDAPVSLVVNVVSLVCQLVGPPDPSSNSSSSHVVNSCVRVVVQSCCSHPVVDGPNCPSVDQEEGEFHPDVVTDDDDPRHHYDDPPDPPPPPD